Protein AF-A0A7S1HHA9-F1 (afdb_monomer)

InterPro domains:
  IPR009030 Growth factor receptor cysteine-rich domain superfamily [SSF57184] (1-96)

Radius of gyration: 25.09 Å; Cα contacts (8 Å, |Δi|>4): 440; chains: 1; bounding box: 47×20×78 Å

Sequence (150 aa):
QPCPEGATSKAGSGGAMDCHCVSGRYGTPGSQCKPCPEGSFCPGGNVKKSCPEGASSEKMSEMLKDCVCGAGMYAQGDGSKCATCEVDRYCVGDNKKRECPKGTESDKGSAEAKDCIPTCEPGTYGRPGSCKRCPVDHYCAGGRIPPHKC

pLDDT: mean 89.41, std 4.15, range [74.0, 95.81]

Nearest PDB structures (foldseek):
  8wa2-assembly1_D  TM=4.848E-01  e=1.219E-03  Chlamydomonas 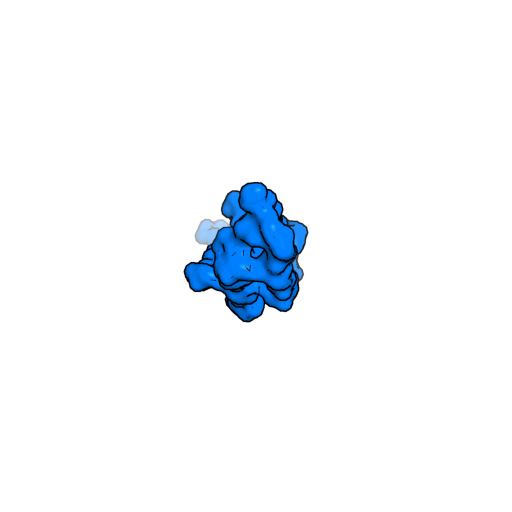reinhardtii
  7k7j-assembly1_A  TM=4.421E-01  e=3.540E-01  Homo sapiens
  6a3w-assembly4_L  TM=3.805E-01  e=6.412E-01  Homo sapiens
  6a3w-assembly2_F  TM=4.817E-01  e=3.241E+00  Homo sapiens
  6a3v-assembly5_J  TM=2.808E-01  e=1.294E+00  Homo sapiens

Secondary structure (DSSP, 8-state):
-PPPTTEE--TT--SGGG-EEPTTEE--TTSPPEEPPTTEEEEETTEEEEPPTTEE--TT--SGGG-EEPTTEEEETTTTEEEEPPTTEE--SSS--EEPPTTEE--TT--SGGG-EEPPPTTEEEETTEEEEPPTTEE--STTPPPEE-

Structure (mmCIF, N/CA/C/O backbone):
data_AF-A0A7S1HHA9-F1
#
_entry.id   AF-A0A7S1HHA9-F1
#
loop_
_atom_site.group_PDB
_atom_site.id
_atom_site.type_symbol
_atom_site.label_atom_id
_atom_site.label_alt_id
_atom_site.label_comp_id
_atom_site.label_asym_id
_atom_site.label_entity_id
_atom_site.label_seq_id
_atom_site.pdbx_PDB_ins_code
_atom_site.Cartn_x
_atom_site.Cartn_y
_atom_site.Cartn_z
_atom_site.occupancy
_atom_site.B_iso_or_equiv
_atom_site.auth_seq_id
_atom_site.auth_comp_id
_atom_site.auth_asym_id
_atom_site.auth_atom_id
_atom_site.pdbx_PDB_model_num
ATOM 1 N N . GLN A 1 1 ? 18.132 -4.267 -36.628 1.00 74.00 1 GLN A N 1
ATOM 2 C CA . GLN A 1 1 ? 18.021 -5.364 -35.639 1.00 74.00 1 GLN A CA 1
ATOM 3 C C . GLN A 1 1 ? 16.891 -5.025 -34.676 1.00 74.00 1 GLN A C 1
ATOM 5 O O . GLN A 1 1 ? 16.717 -3.839 -34.416 1.00 74.00 1 GLN A O 1
ATOM 10 N N . PRO A 1 2 ? 16.108 -6.002 -34.190 1.00 83.12 2 PRO A N 1
ATOM 11 C CA . PRO A 1 2 ? 15.100 -5.755 -33.159 1.00 83.12 2 PRO A CA 1
ATOM 12 C C . PRO A 1 2 ? 15.758 -5.478 -31.799 1.00 83.12 2 PRO A C 1
ATOM 14 O O . PRO A 1 2 ? 16.878 -5.925 -31.547 1.00 83.12 2 PRO A O 1
ATOM 17 N N . CYS A 1 3 ? 15.058 -4.750 -30.927 1.00 87.75 3 CYS A N 1
ATOM 18 C CA . CYS A 1 3 ? 15.502 -4.556 -29.549 1.00 87.75 3 CYS A CA 1
ATOM 19 C C . CYS A 1 3 ? 15.494 -5.879 -28.761 1.00 87.75 3 CYS A C 1
ATOM 21 O O . CYS A 1 3 ? 14.712 -6.780 -29.082 1.00 87.75 3 CYS A O 1
ATOM 23 N N . PRO A 1 4 ? 16.347 -6.002 -27.727 1.00 85.69 4 PRO A N 1
ATOM 24 C CA . PRO A 1 4 ? 16.342 -7.156 -26.833 1.00 85.69 4 PRO A CA 1
ATOM 25 C C . PRO A 1 4 ? 15.004 -7.299 -26.089 1.00 85.69 4 PRO A C 1
ATOM 27 O O . PRO A 1 4 ? 14.232 -6.347 -25.972 1.00 85.69 4 PRO A O 1
ATOM 30 N N . GLU A 1 5 ? 14.727 -8.499 -25.572 1.00 87.00 5 GLU A N 1
ATOM 31 C CA . GLU A 1 5 ? 13.461 -8.807 -24.896 1.00 87.00 5 GLU A CA 1
ATOM 32 C C . GLU A 1 5 ? 13.158 -7.817 -23.758 1.00 87.00 5 GLU A C 1
ATOM 34 O O . GLU A 1 5 ? 13.987 -7.572 -22.874 1.00 87.00 5 GLU A O 1
ATOM 39 N N . GLY A 1 6 ? 11.947 -7.254 -23.777 1.00 85.50 6 GLY A N 1
ATOM 40 C CA . GLY A 1 6 ? 11.517 -6.268 -22.789 1.00 85.50 6 GLY A CA 1
ATOM 41 C C . GLY A 1 6 ? 12.093 -4.865 -23.007 1.00 85.50 6 GLY A C 1
ATOM 42 O O . GLY A 1 6 ? 12.007 -4.045 -22.094 1.00 85.50 6 GLY A O 1
ATOM 43 N N . ALA A 1 7 ? 12.661 -4.578 -24.182 1.00 91.19 7 ALA A N 1
ATOM 44 C CA . ALA A 1 7 ? 13.084 -3.246 -24.599 1.00 91.19 7 ALA A CA 1
ATOM 45 C C . ALA A 1 7 ? 12.361 -2.781 -25.872 1.00 91.19 7 ALA A C 1
ATOM 47 O O . ALA A 1 7 ? 11.992 -3.577 -26.734 1.00 91.19 7 ALA A O 1
ATOM 48 N N . THR A 1 8 ? 12.189 -1.470 -25.999 1.00 91.38 8 THR A N 1
ATOM 49 C CA . THR A 1 8 ? 11.576 -0.788 -27.141 1.00 91.38 8 THR A CA 1
ATOM 50 C C . THR A 1 8 ? 12.431 0.402 -27.577 1.00 91.38 8 THR A C 1
ATOM 52 O O . THR A 1 8 ? 13.243 0.901 -26.802 1.00 91.38 8 THR A O 1
ATOM 55 N N . SER A 1 9 ? 12.267 0.864 -28.814 1.00 91.19 9 SER A N 1
ATOM 56 C CA . SER A 1 9 ? 12.996 2.009 -29.377 1.00 91.19 9 SER A CA 1
ATOM 57 C C . SE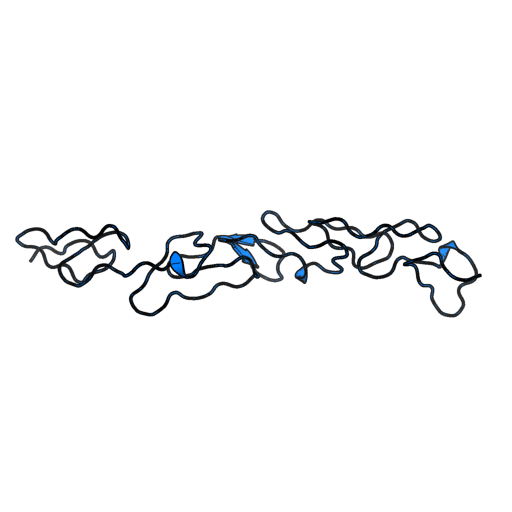R A 1 9 ? 12.044 2.962 -30.099 1.00 91.19 9 SER A C 1
ATOM 59 O O . SER A 1 9 ? 10.890 2.622 -30.369 1.00 91.19 9 SER A O 1
ATOM 61 N N . LYS A 1 10 ? 12.501 4.188 -30.373 1.00 87.31 10 LYS A N 1
ATOM 62 C CA . LYS A 1 10 ? 11.711 5.189 -31.102 1.00 87.31 10 LYS A CA 1
ATOM 63 C C . LYS A 1 10 ? 11.876 5.007 -32.615 1.00 87.31 10 LYS A C 1
ATOM 65 O O . LYS A 1 10 ? 12.835 4.407 -33.094 1.00 87.31 10 LYS A O 1
ATOM 70 N N . ALA A 1 11 ? 10.945 5.563 -33.390 1.00 85.75 11 ALA A N 1
ATOM 71 C CA . ALA A 1 11 ? 11.104 5.627 -34.839 1.00 85.75 11 ALA A CA 1
ATOM 72 C C . ALA A 1 11 ? 12.380 6.414 -35.196 1.00 85.75 11 ALA A C 1
ATOM 74 O O . ALA A 1 11 ? 12.608 7.496 -34.658 1.00 85.75 11 ALA A O 1
ATOM 75 N N . GLY A 1 12 ? 13.207 5.862 -36.089 1.00 82.38 12 GLY A N 1
ATOM 76 C CA . GLY A 1 12 ? 14.492 6.458 -36.477 1.00 82.38 12 GLY A CA 1
ATOM 77 C C . GLY A 1 12 ? 15.687 6.061 -35.603 1.00 82.38 12 GLY A C 1
ATOM 78 O O . GLY A 1 12 ? 16.774 6.590 -35.814 1.00 82.38 12 GLY A O 1
ATOM 79 N N . SER A 1 13 ? 15.517 5.137 -34.652 1.00 86.62 13 SER A N 1
ATOM 80 C CA . SER A 1 13 ? 16.629 4.581 -33.875 1.00 86.62 13 SER A CA 1
ATOM 81 C C . SER A 1 13 ? 17.675 3.905 -34.769 1.00 86.62 13 SER A C 1
ATOM 83 O O . SER A 1 13 ? 17.348 3.066 -35.610 1.00 86.62 13 SER A O 1
ATOM 85 N N . GLY A 1 14 ? 18.937 4.293 -34.582 1.00 84.62 14 GLY A N 1
ATOM 86 C CA . GLY A 1 14 ? 20.080 3.894 -35.405 1.00 84.62 14 GLY A CA 1
ATOM 87 C C . GLY A 1 14 ? 21.044 2.937 -34.705 1.00 84.62 14 GLY A C 1
ATOM 88 O O . GLY A 1 14 ? 21.929 2.386 -35.359 1.00 84.62 14 GLY A O 1
ATOM 89 N N . GLY A 1 15 ? 20.884 2.706 -33.398 1.00 84.00 15 GLY A N 1
ATOM 90 C CA . GLY A 1 15 ? 21.770 1.831 -32.635 1.00 84.00 15 GLY A CA 1
ATOM 91 C C . GLY A 1 15 ? 21.088 1.099 -31.484 1.00 84.00 15 GLY A C 1
ATOM 92 O O . GLY A 1 15 ? 20.021 1.475 -31.010 1.00 84.00 15 GLY A O 1
ATOM 93 N N . ALA A 1 16 ? 21.747 0.048 -30.987 1.00 82.25 16 ALA A N 1
ATOM 94 C CA . ALA A 1 16 ? 21.253 -0.738 -29.853 1.00 82.25 16 ALA A CA 1
ATOM 95 C C . ALA A 1 16 ? 21.035 0.116 -28.589 1.00 82.25 16 ALA A C 1
ATOM 97 O O . ALA A 1 16 ? 20.150 -0.182 -27.796 1.00 82.25 16 ALA A O 1
ATOM 98 N N . MET A 1 17 ? 21.796 1.200 -28.415 1.00 83.75 17 MET A N 1
ATOM 99 C CA . MET A 1 17 ? 21.660 2.114 -27.273 1.00 83.75 17 MET A CA 1
ATOM 100 C C . MET A 1 17 ? 20.360 2.930 -27.289 1.00 83.75 17 MET A C 1
ATOM 102 O O . MET A 1 17 ? 19.987 3.484 -26.258 1.00 83.75 17 MET A O 1
ATOM 106 N N . ASP A 1 18 ? 19.649 2.959 -28.417 1.00 88.00 18 ASP A N 1
ATOM 107 C CA . ASP A 1 18 ? 18.331 3.588 -28.513 1.00 88.00 18 ASP A CA 1
ATOM 108 C C . ASP A 1 18 ? 17.205 2.666 -28.004 1.00 88.00 18 ASP A C 1
ATOM 110 O O . ASP A 1 18 ? 16.044 3.073 -27.919 1.00 88.00 18 ASP A O 1
ATOM 114 N N . CYS A 1 19 ? 17.529 1.407 -27.681 1.00 90.56 19 CYS A N 1
ATOM 115 C CA . CYS A 1 19 ? 16.607 0.481 -27.041 1.00 90.56 19 CYS A CA 1
ATOM 116 C C . CYS A 1 19 ? 16.565 0.744 -25.533 1.00 90.56 19 CYS A C 1
ATOM 118 O O . CYS A 1 19 ? 17.560 0.564 -24.826 1.00 90.56 19 CYS A O 1
ATOM 120 N N . HIS A 1 20 ? 15.389 1.093 -25.026 1.00 91.25 20 HIS A N 1
ATOM 121 C CA . HIS A 1 20 ? 15.113 1.326 -23.614 1.00 91.25 20 HIS A CA 1
ATOM 122 C C . HIS A 1 20 ? 14.132 0.288 -23.077 1.00 91.25 20 HIS A C 1
ATOM 124 O O . HIS A 1 20 ? 13.232 -0.148 -23.791 1.00 91.25 20 HIS A O 1
ATOM 130 N N . CYS A 1 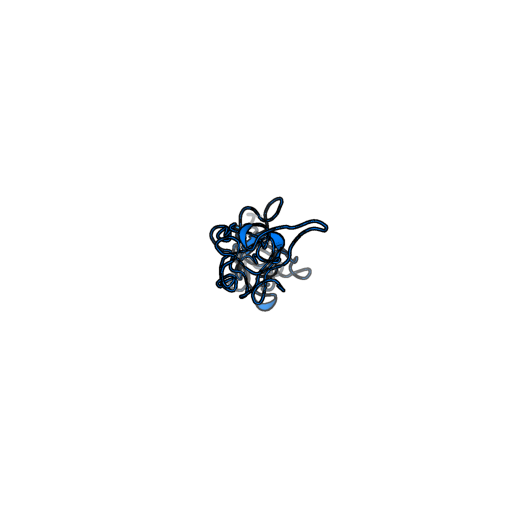21 ? 14.271 -0.095 -21.809 1.00 93.44 21 CYS A N 1
ATOM 131 C CA . CYS A 1 21 ? 13.350 -1.048 -21.197 1.00 93.44 21 CYS A CA 1
ATOM 132 C C . CYS A 1 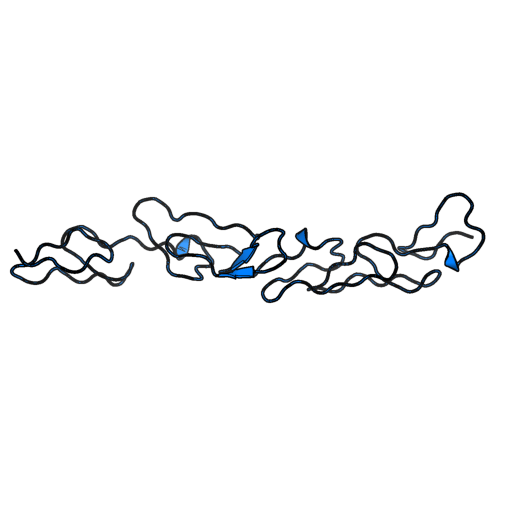21 ? 11.915 -0.518 -21.161 1.00 93.44 21 CYS A C 1
ATOM 134 O O . CYS A 1 21 ? 11.691 0.668 -20.914 1.00 93.44 21 CYS A O 1
ATOM 136 N N . VAL A 1 22 ? 10.948 -1.401 -21.394 1.00 93.38 22 VAL A N 1
ATOM 137 C CA . VAL A 1 22 ? 9.526 -1.078 -21.222 1.00 93.38 22 VAL A CA 1
ATOM 138 C C . VAL A 1 22 ? 9.176 -0.934 -19.738 1.00 93.38 22 VAL A C 1
ATOM 140 O O . VAL A 1 22 ? 9.964 -1.311 -18.866 1.00 93.38 22 VAL A O 1
ATOM 143 N N . SER A 1 23 ? 7.995 -0.388 -19.451 1.00 93.44 23 SER A N 1
ATOM 144 C CA . SER A 1 23 ? 7.444 -0.324 -18.098 1.00 93.44 23 SER A CA 1
ATOM 145 C C . SER A 1 23 ? 7.393 -1.712 -17.443 1.00 93.44 23 SER A C 1
ATOM 147 O O . SER A 1 23 ? 7.285 -2.743 -18.108 1.00 93.44 23 SER A O 1
ATOM 149 N N . GLY A 1 24 ? 7.606 -1.751 -16.128 1.00 93.69 24 GLY A N 1
ATOM 150 C CA . GLY A 1 24 ? 7.735 -2.993 -15.363 1.00 93.69 24 GLY A CA 1
ATOM 151 C C . GLY A 1 24 ? 9.119 -3.635 -15.463 1.00 93.69 24 GLY A C 1
ATOM 152 O O . GLY A 1 24 ? 9.399 -4.627 -14.786 1.00 93.69 24 GLY A O 1
ATOM 153 N N . ARG A 1 25 ? 10.034 -3.063 -16.255 1.00 94.62 25 ARG A N 1
ATOM 154 C CA . ARG A 1 25 ? 11.421 -3.517 -16.376 1.00 94.62 25 ARG A CA 1
ATOM 155 C C . ARG A 1 25 ? 12.413 -2.371 -16.225 1.00 94.62 25 ARG A C 1
ATOM 157 O O . ARG A 1 25 ? 12.091 -1.203 -16.423 1.00 94.62 25 ARG A O 1
ATOM 164 N N . TYR A 1 26 ? 13.645 -2.724 -15.878 1.00 94.06 26 TYR A N 1
ATOM 165 C CA . TYR A 1 26 ? 14.752 -1.782 -15.772 1.00 94.06 26 TYR A CA 1
ATOM 166 C C . TYR A 1 26 ? 16.051 -2.404 -16.290 1.00 94.06 26 TYR A C 1
ATOM 168 O O . TYR A 1 26 ? 16.273 -3.614 -16.195 1.00 94.06 26 TYR A O 1
ATOM 176 N N . GLY A 1 27 ? 16.937 -1.580 -16.834 1.00 91.00 27 GLY A N 1
ATOM 177 C CA . GLY A 1 27 ? 18.210 -2.061 -17.350 1.00 91.00 27 GLY A CA 1
ATOM 178 C C . GLY A 1 27 ? 19.009 -0.996 -18.080 1.00 91.00 27 GLY A C 1
ATOM 179 O O . GLY A 1 27 ? 18.571 0.139 -18.263 1.00 91.00 27 GLY A O 1
ATOM 180 N N . THR A 1 28 ? 20.216 -1.377 -18.479 1.00 88.81 28 THR A N 1
ATOM 181 C CA . THR A 1 28 ? 21.064 -0.554 -19.337 1.00 88.81 28 THR A CA 1
ATOM 182 C C . THR A 1 28 ? 20.511 -0.539 -20.765 1.00 88.81 28 THR A C 1
ATOM 184 O O . THR A 1 28 ? 20.063 -1.585 -21.248 1.00 88.81 28 THR A O 1
ATOM 187 N N . PRO A 1 29 ? 20.545 0.611 -21.463 1.00 84.88 29 PRO A N 1
ATOM 188 C CA . PRO A 1 29 ? 20.120 0.681 -22.856 1.00 84.88 29 PRO A CA 1
ATOM 189 C C . PRO A 1 29 ? 20.860 -0.335 -23.734 1.00 84.88 29 PRO A C 1
ATOM 191 O O . PRO A 1 29 ? 22.046 -0.601 -23.535 1.00 84.88 29 PRO A O 1
ATOM 194 N N . GLY A 1 30 ? 20.141 -0.954 -24.669 1.00 79.62 30 GLY A N 1
ATOM 195 C CA . GLY A 1 30 ? 20.684 -1.981 -25.568 1.00 79.62 30 GLY A CA 1
ATOM 196 C C . GLY A 1 30 ? 21.069 -3.317 -24.928 1.00 79.62 30 GLY A C 1
ATOM 197 O O . GLY A 1 30 ? 21.594 -4.183 -25.623 1.00 79.62 30 GLY A O 1
ATOM 198 N N . SER A 1 31 ? 20.806 -3.510 -23.634 1.00 86.62 31 SER A N 1
ATOM 199 C CA . SER A 1 31 ? 21.013 -4.779 -22.924 1.00 86.62 31 SER A CA 1
ATOM 200 C C . SER A 1 31 ? 19.684 -5.463 -22.592 1.00 86.62 31 SER A C 1
ATOM 202 O O . SER A 1 31 ? 18.612 -4.880 -22.743 1.00 86.62 31 SER A O 1
ATOM 204 N N . GLN A 1 32 ? 19.744 -6.708 -22.111 1.00 88.38 32 GLN A N 1
ATOM 205 C CA . GLN A 1 32 ? 18.553 -7.415 -21.644 1.00 88.38 32 GLN A CA 1
ATOM 206 C C . GLN A 1 32 ? 17.964 -6.737 -20.399 1.00 88.38 32 GLN A C 1
ATOM 208 O O . GLN A 1 32 ? 18.652 -6.519 -19.398 1.00 88.38 32 GLN A O 1
ATOM 213 N N . CYS A 1 33 ? 16.671 -6.427 -20.463 1.00 92.88 33 CYS A N 1
ATOM 214 C CA . CYS A 1 33 ? 15.956 -5.739 -19.399 1.00 92.88 33 CYS A CA 1
ATOM 215 C C . CYS A 1 33 ? 15.550 -6.699 -18.283 1.00 92.88 33 CYS A C 1
ATOM 217 O O . CYS A 1 33 ? 14.915 -7.730 -18.528 1.00 92.88 33 CYS A O 1
ATOM 219 N N . LYS A 1 34 ? 15.867 -6.331 -17.040 1.00 93.19 34 LYS A N 1
ATOM 220 C CA . LYS A 1 34 ? 15.515 -7.116 -15.856 1.00 93.19 34 LYS A CA 1
ATOM 221 C C . LYS A 1 34 ? 14.094 -6.770 -15.398 1.00 93.19 34 LYS A C 1
ATOM 223 O O . LYS A 1 34 ? 13.723 -5.595 -15.442 1.00 93.19 34 LYS A O 1
ATOM 228 N N . PRO A 1 35 ? 13.298 -7.761 -14.960 1.00 93.62 35 PRO A N 1
ATOM 229 C CA . PRO A 1 35 ? 11.990 -7.496 -14.371 1.00 93.62 35 PRO A CA 1
ATOM 230 C C . PRO A 1 35 ? 12.144 -6.656 -13.104 1.00 93.62 35 PRO A C 1
ATOM 232 O O . PRO A 1 35 ? 13.104 -6.838 -12.349 1.00 93.62 35 PRO A O 1
ATOM 235 N N . CYS A 1 36 ? 11.204 -5.742 -12.868 1.00 95.62 36 CYS A N 1
ATOM 236 C CA . CYS A 1 36 ? 11.185 -4.987 -11.625 1.00 95.62 36 CYS A CA 1
ATOM 237 C C . CYS A 1 36 ? 10.999 -5.950 -10.442 1.00 95.62 36 CYS A C 1
ATOM 239 O O . CYS A 1 36 ? 10.088 -6.787 -10.496 1.00 95.62 36 CYS A O 1
ATOM 241 N N . PRO A 1 37 ? 11.861 -5.892 -9.411 1.00 94.88 37 PRO A N 1
ATOM 242 C CA . PRO A 1 37 ? 11.731 -6.762 -8.254 1.00 94.88 37 PRO A CA 1
ATOM 243 C C . PRO A 1 37 ? 10.517 -6.366 -7.412 1.00 94.88 37 PRO A C 1
ATOM 245 O O . PRO A 1 37 ? 10.039 -5.236 -7.485 1.00 94.88 37 PRO A O 1
ATOM 248 N N . GLU A 1 38 ? 10.065 -7.302 -6.583 1.00 94.44 38 GLU A N 1
ATOM 249 C CA . GLU A 1 38 ? 9.054 -7.045 -5.558 1.00 94.44 38 GLU A CA 1
ATOM 250 C C . GLU A 1 38 ? 9.504 -5.909 -4.620 1.00 94.44 38 GLU A C 1
ATOM 252 O O . GLU A 1 38 ? 10.698 -5.752 -4.337 1.00 94.44 38 GLU A O 1
ATOM 257 N N . GLY A 1 39 ? 8.556 -5.082 -4.180 1.00 93.19 39 GLY A N 1
ATOM 258 C CA . GLY A 1 39 ? 8.829 -3.908 -3.345 1.00 93.19 39 GLY A CA 1
ATOM 259 C C . GLY A 1 39 ? 9.476 -2.738 -4.094 1.00 93.19 39 GLY A C 1
ATOM 260 O O . GLY A 1 39 ? 9.992 -1.807 -3.472 1.00 93.19 39 GLY A O 1
ATOM 261 N N . SER A 1 40 ? 9.500 -2.768 -5.427 1.00 94.94 40 SER A N 1
ATOM 262 C CA . SER A 1 40 ? 9.954 -1.667 -6.280 1.00 94.94 40 SER A CA 1
ATOM 263 C C . SER A 1 40 ? 9.048 -1.483 -7.493 1.00 94.94 40 SER A C 1
ATOM 265 O O . SER A 1 40 ? 8.405 -2.418 -7.959 1.00 94.94 40 SER A O 1
ATOM 267 N N . PHE A 1 41 ? 9.055 -0.278 -8.053 1.00 94.94 41 PHE A N 1
ATOM 268 C CA . PHE A 1 41 ? 8.391 0.045 -9.306 1.00 94.94 41 PHE A CA 1
ATOM 269 C C . PHE A 1 41 ? 9.382 0.608 -10.329 1.00 94.94 41 PHE A C 1
ATOM 271 O O . PHE A 1 41 ? 10.333 1.331 -10.000 1.00 94.94 41 PHE A O 1
ATOM 278 N N . CYS A 1 42 ? 9.162 0.253 -11.591 1.00 95.81 42 CYS A N 1
ATOM 279 C CA . CYS A 1 42 ? 10.050 0.556 -12.699 1.00 95.81 42 CYS A CA 1
ATOM 280 C C . CYS A 1 42 ? 9.227 1.154 -13.849 1.00 95.81 42 CYS A C 1
ATOM 282 O O . CYS A 1 42 ? 8.607 0.403 -14.601 1.00 95.81 42 CYS A O 1
ATOM 284 N N . PRO A 1 43 ? 9.239 2.487 -14.045 1.00 93.50 43 PRO A N 1
ATOM 285 C CA . PRO A 1 43 ? 8.483 3.126 -15.128 1.00 93.50 43 PRO A CA 1
ATOM 286 C C . PRO A 1 43 ? 9.046 2.816 -16.524 1.00 93.50 43 PRO A C 1
ATOM 288 O O . PRO A 1 43 ? 8.445 3.195 -17.525 1.00 93.50 43 PRO A O 1
ATOM 291 N N . GLY A 1 44 ? 10.192 2.134 -16.593 1.00 91.94 44 GLY A N 1
ATOM 292 C CA . G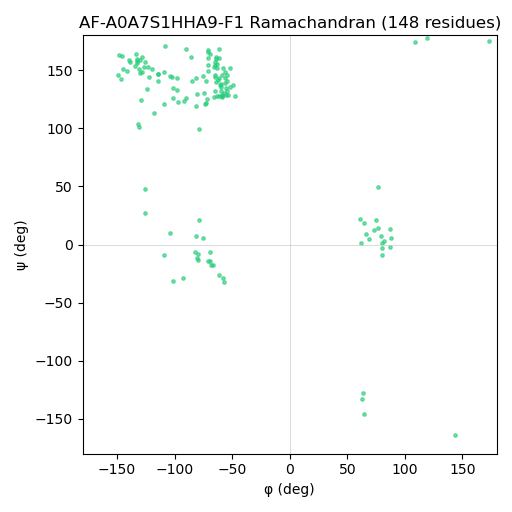LY A 1 44 ? 10.907 1.787 -17.813 1.00 91.94 44 GLY A CA 1
ATOM 293 C C . GLY A 1 44 ? 12.309 2.393 -17.860 1.00 91.94 44 GLY A C 1
ATOM 294 O O . GLY A 1 44 ? 12.752 3.121 -16.964 1.00 91.94 44 GLY A O 1
ATOM 295 N N . GLY A 1 45 ? 13.036 2.073 -18.926 1.00 91.19 45 GLY A N 1
ATOM 296 C CA . GLY A 1 45 ? 14.417 2.490 -19.138 1.00 91.19 45 GLY A CA 1
ATOM 297 C C . GLY A 1 45 ? 15.365 1.922 -18.082 1.00 91.19 45 GLY A C 1
ATOM 298 O O . GLY A 1 45 ? 15.413 0.719 -17.841 1.00 91.19 45 GLY A O 1
ATOM 299 N N . ASN A 1 46 ? 16.142 2.797 -17.454 1.00 90.56 46 ASN A N 1
ATOM 300 C CA . ASN A 1 46 ? 17.112 2.462 -16.411 1.00 90.56 46 ASN A CA 1
ATOM 301 C C . ASN A 1 46 ? 16.624 2.819 -14.996 1.00 90.56 46 ASN A C 1
ATOM 303 O O . ASN A 1 46 ? 17.410 2.786 -14.048 1.00 90.56 46 ASN A O 1
ATOM 307 N N . VAL A 1 47 ? 15.347 3.183 -14.841 1.00 91.50 47 VAL A N 1
ATOM 308 C CA . VAL A 1 47 ? 14.800 3.676 -13.575 1.00 91.50 47 VAL A CA 1
ATOM 309 C C . VAL A 1 47 ? 14.222 2.524 -12.761 1.00 91.50 47 VAL A C 1
ATOM 311 O O . VAL A 1 47 ? 13.310 1.829 -13.199 1.00 91.50 47 VAL A O 1
ATOM 314 N N . LYS A 1 48 ? 14.719 2.380 -11.532 1.00 94.44 48 LYS A N 1
ATOM 315 C CA . LYS A 1 48 ? 14.149 1.518 -10.496 1.00 94.44 48 LYS A CA 1
ATOM 316 C C . LYS A 1 48 ? 13.979 2.339 -9.226 1.00 94.44 48 LYS A C 1
ATOM 318 O O . LYS A 1 48 ? 14.955 2.915 -8.745 1.00 94.44 48 LYS A O 1
ATOM 323 N N . LYS A 1 49 ? 12.765 2.383 -8.684 1.00 94.12 49 LYS A N 1
ATOM 324 C CA . LYS A 1 49 ? 12.454 3.090 -7.439 1.00 94.12 49 LYS A CA 1
ATOM 325 C C . LYS A 1 49 ? 11.828 2.124 -6.444 1.00 94.12 49 LYS A C 1
ATOM 327 O O . LYS A 1 49 ? 10.938 1.366 -6.810 1.00 94.12 49 LYS A O 1
ATOM 332 N N . SER A 1 50 ? 12.294 2.148 -5.202 1.00 94.25 50 SER A N 1
ATOM 333 C CA . SER A 1 50 ? 11.689 1.355 -4.133 1.00 94.25 50 SER A CA 1
ATOM 334 C C . SER A 1 50 ? 10.324 1.922 -3.752 1.00 94.25 50 SER A C 1
ATOM 336 O O . SER A 1 50 ? 10.107 3.136 -3.830 1.00 94.25 50 SER A O 1
ATOM 338 N N . CYS A 1 51 ? 9.423 1.045 -3.322 1.00 94.31 51 CYS A N 1
ATOM 339 C CA . CYS A 1 51 ? 8.184 1.455 -2.682 1.00 94.31 51 CYS A CA 1
ATOM 340 C C . CYS A 1 51 ? 8.456 2.202 -1.367 1.00 94.31 51 CYS A C 1
ATOM 342 O O . CYS A 1 51 ? 9.524 2.032 -0.767 1.00 94.31 51 CYS A O 1
ATOM 344 N N . PRO A 1 52 ? 7.519 3.057 -0.926 1.00 91.75 52 PRO A N 1
ATOM 345 C CA . PRO A 1 52 ? 7.644 3.748 0.347 1.00 91.75 52 PRO A CA 1
ATOM 346 C C . PRO A 1 52 ? 7.636 2.766 1.520 1.00 91.75 52 PRO A C 1
ATOM 348 O O . PRO A 1 52 ? 7.184 1.628 1.404 1.00 91.75 52 PRO A O 1
ATOM 351 N N . GLU A 1 53 ? 8.125 3.222 2.670 1.00 90.62 53 GLU A N 1
ATOM 352 C CA . GLU A 1 53 ? 8.158 2.411 3.886 1.00 90.62 53 GLU A CA 1
ATOM 353 C C . GLU A 1 53 ? 6.751 1.919 4.263 1.00 90.62 53 GLU A C 1
ATOM 355 O O . GLU A 1 53 ? 5.792 2.695 4.284 1.00 90.62 53 GLU A O 1
ATOM 360 N N . GLY A 1 54 ? 6.630 0.616 4.526 1.00 88.19 54 GLY A N 1
ATOM 361 C CA . GLY A 1 54 ? 5.348 -0.037 4.802 1.00 88.19 54 GLY A CA 1
ATOM 362 C C . GLY A 1 54 ? 4.516 -0.379 3.560 1.00 88.19 54 GLY A C 1
ATOM 363 O O . GLY A 1 54 ? 3.427 -0.929 3.720 1.00 88.19 54 GLY A O 1
ATOM 364 N N . ALA A 1 55 ? 5.006 -0.097 2.346 1.00 93.50 55 ALA A N 1
ATOM 365 C CA . ALA A 1 55 ? 4.421 -0.581 1.098 1.00 93.50 55 ALA A CA 1
ATOM 366 C C . ALA A 1 55 ? 5.289 -1.639 0.419 1.00 93.50 55 ALA A C 1
ATOM 368 O O . ALA A 1 55 ? 6.519 -1.585 0.434 1.00 93.50 55 ALA A O 1
ATOM 369 N N . SER A 1 56 ? 4.619 -2.545 -0.277 1.00 93.12 56 SER A N 1
ATOM 370 C CA . SER A 1 56 ? 5.217 -3.530 -1.166 1.00 93.12 56 SER A CA 1
ATOM 371 C C . SER A 1 56 ? 4.494 -3.516 -2.505 1.00 93.12 56 SER A C 1
ATOM 373 O O . SER A 1 56 ? 3.313 -3.197 -2.581 1.00 93.12 56 SER A O 1
ATOM 375 N N . SER A 1 57 ? 5.196 -3.857 -3.573 1.00 94.31 57 SER A N 1
ATOM 376 C CA . SER A 1 57 ? 4.625 -3.981 -4.910 1.00 94.31 57 SER A CA 1
ATOM 377 C C . SER A 1 57 ? 4.958 -5.344 -5.484 1.00 94.31 57 SER A C 1
ATOM 379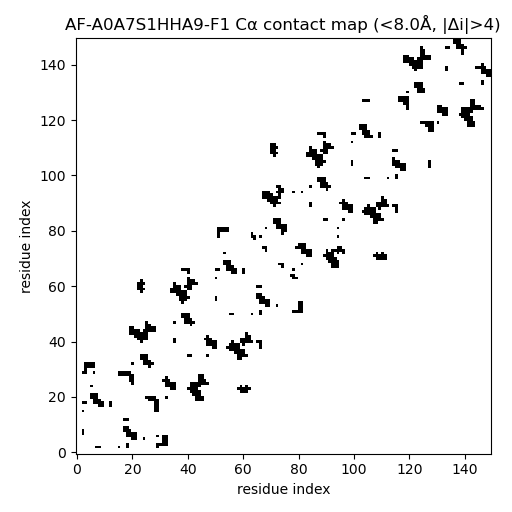 O O . SER A 1 57 ? 5.988 -5.924 -5.140 1.00 94.31 57 SER A O 1
ATOM 381 N N . GLU A 1 58 ? 4.117 -5.833 -6.384 1.00 92.50 58 GLU A N 1
ATOM 382 C CA . GLU A 1 58 ? 4.361 -7.092 -7.079 1.00 92.50 58 GLU A CA 1
ATOM 383 C C . GLU A 1 58 ? 5.534 -6.972 -8.062 1.00 92.50 58 GLU A C 1
ATOM 385 O O . GLU A 1 58 ? 5.948 -5.878 -8.472 1.00 92.50 58 GLU A O 1
ATOM 390 N N . LYS A 1 59 ? 6.063 -8.119 -8.496 1.00 93.62 59 LYS A N 1
ATOM 391 C CA . LYS A 1 59 ? 7.046 -8.159 -9.589 1.00 93.62 59 LYS A CA 1
ATOM 392 C C . LYS A 1 59 ? 6.471 -7.487 -10.838 1.00 93.62 59 LYS A C 1
ATOM 394 O O . LYS A 1 59 ? 5.277 -7.575 -11.095 1.00 93.62 59 LYS A O 1
ATOM 399 N N . MET A 1 60 ? 7.340 -6.872 -11.642 1.00 92.81 60 MET A N 1
ATOM 400 C CA . MET A 1 60 ? 6.953 -6.115 -12.848 1.00 92.81 60 MET A CA 1
ATOM 401 C C . MET A 1 60 ? 6.096 -4.864 -12.584 1.00 92.81 60 MET A C 1
ATOM 403 O O . MET A 1 60 ? 5.503 -4.334 -13.519 1.00 92.81 60 MET A O 1
ATOM 407 N N . SER A 1 61 ? 6.068 -4.342 -11.356 1.00 95.50 61 SER A N 1
ATOM 408 C CA . SER A 1 61 ? 5.377 -3.079 -11.075 1.00 95.50 61 SER A CA 1
ATOM 409 C C . SER A 1 61 ? 5.966 -1.916 -11.867 1.00 95.50 61 SER A C 1
ATOM 411 O O . SER A 1 61 ? 7.187 -1.762 -11.985 1.00 95.50 61 SER A O 1
ATOM 413 N N . GLU A 1 62 ? 5.092 -1.076 -12.405 1.00 94.31 62 GLU A N 1
ATOM 414 C CA . GLU A 1 62 ? 5.444 -0.037 -13.368 1.00 94.31 62 GLU A CA 1
ATOM 415 C C . GLU A 1 62 ? 5.518 1.339 -12.703 1.00 94.31 62 GLU A C 1
ATOM 417 O O . GLU A 1 62 ? 6.310 2.200 -13.084 1.00 94.31 62 GLU A O 1
ATOM 422 N N . MET A 1 63 ? 4.706 1.559 -11.674 1.00 91.88 63 MET A N 1
ATOM 423 C CA . MET A 1 63 ? 4.477 2.879 -11.100 1.00 91.88 63 MET A CA 1
ATOM 424 C C . MET A 1 63 ? 4.267 2.839 -9.592 1.00 91.88 63 MET A C 1
ATOM 426 O O . MET A 1 63 ? 3.942 1.814 -9.008 1.00 91.88 63 MET A O 1
ATOM 430 N N . LEU A 1 64 ? 4.420 4.004 -8.957 1.00 90.25 64 LEU A N 1
ATOM 431 C CA . LEU A 1 64 ? 4.271 4.158 -7.508 1.00 90.25 64 LEU A CA 1
ATOM 432 C C . LEU A 1 64 ? 2.896 3.696 -7.006 1.00 90.25 64 LEU A C 1
ATOM 434 O O . LEU A 1 64 ? 2.799 3.169 -5.908 1.00 90.25 64 LEU A O 1
ATOM 438 N N . LYS A 1 65 ? 1.838 3.851 -7.810 1.00 89.38 65 LYS A N 1
ATOM 439 C CA . LYS A 1 65 ? 0.487 3.394 -7.446 1.00 89.38 65 LYS A CA 1
ATOM 440 C C . LYS A 1 65 ? 0.359 1.867 -7.342 1.00 89.38 65 LYS A C 1
ATOM 442 O O . LYS A 1 65 ? -0.604 1.399 -6.745 1.00 89.38 65 LYS A O 1
ATOM 447 N N . ASP A 1 66 ? 1.303 1.123 -7.921 1.00 91.38 66 ASP A N 1
ATOM 448 C CA . ASP A 1 66 ? 1.376 -0.337 -7.802 1.00 91.38 66 ASP A CA 1
ATOM 449 C C . ASP A 1 66 ? 2.018 -0.748 -6.464 1.00 91.38 66 ASP A C 1
ATOM 451 O O . ASP A 1 66 ? 1.959 -1.913 -6.077 1.00 91.38 66 ASP A O 1
ATOM 455 N N . CYS A 1 67 ? 2.614 0.201 -5.730 1.00 93.25 67 CYS A N 1
ATOM 456 C CA . CYS A 1 67 ? 2.996 -0.000 -4.341 1.00 93.25 67 CYS A CA 1
ATOM 457 C C . CYS A 1 67 ? 1.749 0.012 -3.464 1.00 93.25 67 CYS A C 1
ATOM 459 O O . CYS A 1 67 ? 1.014 0.998 -3.396 1.00 93.25 67 CYS A O 1
ATOM 461 N N . VAL A 1 68 ? 1.542 -1.088 -2.761 1.00 93.12 68 VAL A N 1
ATOM 462 C CA . VAL A 1 68 ? 0.414 -1.324 -1.881 1.00 93.12 68 VAL A CA 1
ATOM 463 C C . VAL A 1 68 ? 0.900 -1.309 -0.440 1.00 93.12 68 VAL A C 1
ATOM 465 O O . VAL A 1 68 ? 1.779 -2.080 -0.059 1.00 93.12 68 VAL A O 1
ATOM 468 N N . CYS A 1 69 ? 0.349 -0.403 0.364 1.00 93.81 69 CYS A N 1
ATOM 469 C CA . CYS A 1 69 ? 0.568 -0.380 1.803 1.00 93.81 69 CYS A CA 1
ATOM 470 C C . CYS A 1 69 ? 0.097 -1.694 2.422 1.00 93.81 69 CYS A C 1
ATOM 472 O O . CYS A 1 69 ? -0.968 -2.196 2.066 1.00 93.81 69 CYS A O 1
ATOM 474 N N . GLY A 1 70 ? 0.877 -2.226 3.359 1.00 91.19 70 GLY A N 1
ATOM 475 C CA . GLY A 1 70 ? 0.541 -3.457 4.060 1.00 91.19 70 GLY A CA 1
ATOM 476 C C . GLY A 1 70 ? -0.761 -3.362 4.860 1.00 91.19 70 GLY A C 1
ATOM 477 O O . GLY A 1 70 ? -1.324 -2.285 5.082 1.00 91.19 70 GLY A O 1
ATOM 478 N N . ALA A 1 71 ? -1.237 -4.517 5.319 1.00 92.06 71 ALA A N 1
ATOM 479 C CA . ALA A 1 71 ? -2.414 -4.599 6.172 1.00 92.06 71 ALA A CA 1
ATOM 480 C C . ALA A 1 71 ? -2.247 -3.735 7.439 1.00 92.06 71 ALA A C 1
ATOM 482 O O . ALA A 1 71 ? -1.169 -3.660 8.028 1.00 92.06 71 ALA A O 1
ATOM 483 N N . GLY A 1 72 ? -3.314 -3.041 7.831 1.00 91.88 72 GLY A N 1
ATOM 484 C CA . GLY A 1 72 ? -3.284 -2.052 8.910 1.00 91.88 72 GLY A CA 1
ATOM 485 C C . GLY A 1 72 ? -2.765 -0.674 8.487 1.00 91.88 72 GLY A C 1
ATOM 486 O O . GLY A 1 72 ? -2.678 0.223 9.328 1.00 91.88 72 GLY A O 1
ATOM 487 N N . MET A 1 73 ? -2.449 -0.463 7.204 1.00 93.50 73 MET A N 1
ATOM 488 C CA . MET A 1 73 ? -1.986 0.817 6.662 1.00 93.50 73 MET A CA 1
ATOM 489 C C . MET A 1 73 ? -2.727 1.208 5.374 1.00 93.50 73 MET A C 1
ATOM 491 O O . MET A 1 73 ? -3.262 0.369 4.653 1.00 93.50 73 MET A O 1
ATOM 495 N N . TYR A 1 74 ? -2.753 2.505 5.073 1.00 92.31 74 TYR A N 1
ATOM 496 C CA . TYR A 1 74 ? -3.336 3.067 3.855 1.00 92.31 74 TYR A CA 1
ATOM 497 C C . TYR A 1 74 ? -2.389 4.077 3.204 1.00 92.31 74 TYR A C 1
ATOM 499 O O . TYR A 1 74 ? -1.520 4.654 3.863 1.00 92.31 74 TYR A O 1
ATOM 507 N N . ALA A 1 75 ? -2.573 4.309 1.904 1.00 92.06 75 ALA A N 1
ATOM 508 C CA . ALA A 1 75 ? -1.786 5.286 1.165 1.00 92.06 75 ALA A CA 1
ATOM 509 C C . ALA A 1 75 ? -2.192 6.707 1.564 1.00 92.06 75 ALA A C 1
ATOM 511 O O . ALA A 1 75 ? -3.361 7.087 1.469 1.00 92.06 75 ALA A O 1
ATOM 512 N N . GLN A 1 76 ? -1.218 7.511 1.982 1.00 89.25 76 GLN A N 1
ATOM 513 C CA . GLN A 1 76 ? -1.413 8.922 2.290 1.00 89.25 76 GLN A CA 1
ATOM 514 C C . GLN A 1 76 ? -0.910 9.798 1.133 1.00 89.25 76 GLN A C 1
ATOM 516 O O . GLN A 1 76 ? 0.189 9.587 0.613 1.00 89.25 76 GLN A O 1
ATOM 521 N N . GLY A 1 77 ? -1.707 10.800 0.741 1.00 84.62 77 GLY A N 1
ATOM 522 C CA . GLY A 1 77 ? -1.411 11.649 -0.421 1.00 84.62 77 GLY A CA 1
ATOM 523 C C . GLY A 1 77 ? -1.392 10.832 -1.716 1.00 84.62 77 GLY A C 1
ATOM 524 O O . GLY A 1 77 ? -2.262 9.993 -1.925 1.00 84.62 77 GLY A O 1
ATOM 525 N N . ASP A 1 78 ? -0.369 11.021 -2.548 1.00 81.25 78 ASP A N 1
ATOM 526 C CA . ASP A 1 78 ? -0.181 10.308 -3.824 1.00 81.25 78 ASP A CA 1
ATOM 527 C C . ASP A 1 78 ? 0.377 8.873 -3.681 1.00 81.25 78 ASP A C 1
ATOM 529 O O . ASP A 1 78 ? 0.993 8.345 -4.605 1.00 81.25 78 ASP A O 1
ATOM 533 N N . GLY A 1 79 ? 0.249 8.244 -2.507 1.00 81.25 79 GLY A N 1
ATOM 534 C CA . GLY A 1 79 ? 0.863 6.937 -2.231 1.00 81.25 79 GLY A CA 1
ATOM 535 C C . GLY A 1 79 ? 2.370 7.005 -1.992 1.00 81.25 79 GLY A C 1
ATOM 536 O O . GLY A 1 79 ? 3.071 6.010 -2.119 1.00 81.25 79 GLY A O 1
ATOM 537 N N . SER A 1 80 ? 2.881 8.182 -1.623 1.00 82.88 80 SER A N 1
ATOM 538 C CA . SER A 1 80 ? 4.298 8.378 -1.280 1.00 82.88 80 SER A CA 1
ATOM 539 C C . SER A 1 80 ? 4.646 7.922 0.138 1.00 82.88 80 SER A C 1
ATOM 541 O O . SER A 1 80 ? 5.823 7.852 0.483 1.00 82.88 80 SER A O 1
ATOM 543 N N . LYS A 1 81 ? 3.640 7.668 0.983 1.00 90.62 81 LYS A N 1
ATOM 544 C CA . LYS A 1 81 ? 3.796 7.220 2.371 1.00 90.62 81 LYS A CA 1
ATOM 545 C C . LYS A 1 81 ? 2.623 6.334 2.772 1.00 90.62 81 LYS A C 1
ATOM 547 O O . LYS A 1 81 ? 1.490 6.602 2.372 1.00 90.62 81 LYS A O 1
ATOM 552 N N . CYS A 1 82 ? 2.896 5.343 3.612 1.00 93.00 82 CYS A N 1
ATOM 553 C CA . CYS A 1 82 ? 1.868 4.546 4.264 1.00 93.00 82 CYS A CA 1
ATOM 554 C C . CYS A 1 82 ? 1.606 5.081 5.667 1.00 93.00 82 CYS A C 1
ATOM 556 O O . CYS A 1 82 ? 2.514 5.175 6.491 1.00 93.00 82 CYS A O 1
ATOM 558 N N . ALA A 1 83 ? 0.355 5.438 5.935 1.00 92.19 83 ALA A N 1
ATOM 559 C CA . ALA A 1 83 ? -0.100 5.831 7.259 1.00 92.19 83 ALA A CA 1
ATOM 560 C C . ALA A 1 83 ? -0.868 4.673 7.899 1.00 92.19 83 ALA A C 1
ATOM 562 O O . ALA A 1 83 ? -1.581 3.935 7.222 1.00 92.19 83 ALA A O 1
ATOM 563 N N . THR A 1 84 ? -0.728 4.498 9.212 1.00 92.69 84 THR A N 1
ATOM 564 C CA . THR A 1 84 ? -1.484 3.483 9.956 1.00 92.69 84 THR A CA 1
ATOM 565 C C . THR A 1 84 ? -2.979 3.784 9.909 1.00 92.69 84 THR A C 1
ATOM 567 O O . THR A 1 84 ? -3.368 4.941 10.064 1.00 92.69 84 THR A O 1
ATOM 570 N N . CYS A 1 85 ? -3.810 2.752 9.758 1.00 93.19 85 CYS A N 1
ATOM 571 C CA . CYS A 1 85 ? -5.261 2.884 9.779 1.00 93.19 85 CYS A CA 1
ATOM 572 C C . CYS A 1 85 ? -5.730 3.565 11.069 1.00 93.19 85 CYS A C 1
ATOM 574 O O . CYS A 1 85 ? -5.248 3.243 12.158 1.00 93.19 85 CYS A O 1
ATOM 576 N N . GLU A 1 86 ? -6.638 4.524 10.927 1.00 91.44 86 GLU A N 1
ATOM 577 C CA . GLU A 1 86 ? -7.206 5.278 12.044 1.00 91.44 86 GLU A CA 1
ATOM 578 C C . GLU A 1 86 ? -8.152 4.398 12.877 1.00 91.44 86 GLU A C 1
ATOM 580 O O . GLU A 1 86 ? -8.562 3.325 12.439 1.00 91.44 86 GLU A O 1
ATOM 585 N N . VAL A 1 87 ? -8.500 4.871 14.077 1.00 88.25 87 VAL A N 1
ATOM 586 C CA . VAL A 1 87 ? -9.585 4.282 14.877 1.00 88.25 87 VAL A CA 1
ATOM 587 C C . VAL A 1 87 ? -10.894 4.314 14.073 1.00 88.25 87 VAL A C 1
ATOM 589 O O . VAL A 1 87 ? -11.061 5.166 13.195 1.00 88.25 87 VAL A O 1
ATOM 592 N N . ASP A 1 88 ? -11.794 3.370 14.339 1.00 87.81 88 ASP A N 1
ATOM 593 C CA . ASP A 1 88 ? -13.092 3.207 13.653 1.00 87.81 88 ASP A CA 1
ATOM 594 C C . ASP A 1 88 ? -12.972 2.815 12.167 1.00 87.81 88 ASP A C 1
ATOM 596 O O . ASP A 1 88 ? -13.952 2.829 11.412 1.00 87.81 88 ASP A O 1
ATOM 600 N N . ARG A 1 89 ? -11.757 2.483 11.716 1.00 92.19 89 ARG A N 1
ATOM 601 C CA . ARG A 1 89 ? -11.444 2.112 10.338 1.00 92.19 89 ARG A CA 1
ATOM 602 C C . ARG A 1 89 ? -10.555 0.878 10.280 1.00 92.19 89 ARG A C 1
ATOM 604 O O . ARG A 1 89 ? -9.766 0.600 11.179 1.00 92.19 89 ARG A O 1
ATOM 611 N N . TYR A 1 90 ? -10.656 0.152 9.176 1.00 93.25 90 TYR A N 1
ATOM 612 C CA . TYR A 1 90 ? -9.805 -0.992 8.875 1.00 93.25 90 TYR A CA 1
ATOM 613 C C . TYR A 1 90 ? -9.220 -0.880 7.465 1.00 93.25 90 TYR A C 1
ATOM 615 O O . TYR A 1 90 ? -9.827 -0.313 6.548 1.00 93.25 90 TYR A O 1
ATOM 623 N N . CYS A 1 91 ? -8.008 -1.400 7.303 1.00 94.44 91 CYS A N 1
ATOM 624 C CA . CYS A 1 91 ? -7.210 -1.272 6.094 1.00 94.44 91 CYS A CA 1
ATOM 625 C C . CYS A 1 91 ? -6.667 -2.649 5.702 1.00 94.44 91 CYS A C 1
ATOM 627 O O . CYS A 1 91 ? -5.687 -3.113 6.280 1.00 94.44 91 CYS A O 1
ATOM 629 N N . VAL A 1 92 ? -7.261 -3.278 4.684 1.00 91.75 92 VAL A N 1
ATOM 630 C CA . VAL A 1 92 ? -6.905 -4.646 4.237 1.00 91.75 92 VAL A CA 1
ATOM 631 C C . VAL A 1 92 ? -5.599 -4.731 3.452 1.00 91.75 92 VAL A C 1
ATOM 633 O O . VAL A 1 92 ? -5.251 -5.792 2.949 1.00 91.75 92 VAL A O 1
ATOM 636 N N . GLY A 1 93 ? -4.874 -3.618 3.357 1.00 87.38 93 GLY A N 1
ATOM 637 C CA . GLY A 1 93 ? -3.683 -3.504 2.533 1.00 87.38 93 GLY A CA 1
ATOM 638 C C . GLY A 1 93 ? -4.031 -3.361 1.054 1.00 87.38 93 GLY A C 1
ATOM 639 O O . GLY A 1 93 ? -3.534 -4.104 0.224 1.00 87.38 93 GLY A O 1
ATOM 640 N N . ASP A 1 94 ? -4.938 -2.438 0.722 1.00 88.38 94 ASP A N 1
ATOM 641 C CA . ASP A 1 94 ? -5.280 -2.073 -0.662 1.00 88.38 94 ASP A CA 1
ATOM 642 C C . ASP A 1 94 ? -5.136 -0.566 -0.912 1.00 88.38 94 ASP A C 1
ATOM 644 O O . ASP A 1 94 ? -5.843 0.017 -1.733 1.00 88.38 94 ASP A O 1
ATOM 648 N N . ASN A 1 95 ? -4.253 0.089 -0.151 1.00 89.06 95 ASN A N 1
ATOM 649 C CA . ASN A 1 95 ? -4.078 1.545 -0.117 1.00 89.06 95 ASN A CA 1
ATOM 650 C C . ASN A 1 95 ? -5.306 2.345 0.352 1.00 89.06 95 ASN A C 1
ATOM 652 O O . ASN A 1 95 ? -5.231 3.571 0.431 1.00 89.06 95 ASN A O 1
ATOM 656 N N . LYS A 1 96 ? -6.414 1.688 0.708 1.00 89.00 96 LYS A N 1
ATOM 657 C CA . LYS A 1 96 ? -7.666 2.333 1.111 1.00 89.00 96 LYS A CA 1
ATOM 658 C C . LYS A 1 96 ? -7.991 2.052 2.569 1.00 89.00 96 LYS A C 1
ATOM 660 O O . LYS A 1 96 ? -7.745 0.967 3.088 1.00 89.00 96 LYS A O 1
ATOM 665 N N . LYS A 1 97 ? -8.618 3.044 3.200 1.00 92.19 97 LYS A N 1
ATOM 666 C CA . LYS A 1 97 ? -9.242 2.912 4.516 1.00 92.19 97 LYS A CA 1
ATOM 667 C C . LYS A 1 97 ? -10.739 2.685 4.356 1.00 92.19 97 LYS A C 1
ATOM 669 O O . LYS A 1 97 ? -11.392 3.393 3.588 1.00 92.19 97 LYS A O 1
ATOM 674 N N . ARG A 1 98 ? -11.277 1.707 5.076 1.00 92.38 98 ARG A N 1
ATOM 675 C CA . ARG A 1 98 ? -12.702 1.359 5.091 1.00 92.38 98 ARG A CA 1
ATOM 676 C C . ARG A 1 98 ? -13.245 1.638 6.480 1.00 92.38 98 ARG A C 1
ATOM 678 O O . ARG A 1 98 ? -12.549 1.425 7.465 1.00 92.38 98 ARG A O 1
ATOM 685 N N . GLU A 1 99 ? -14.456 2.163 6.556 1.00 92.69 99 GLU A N 1
ATOM 686 C CA . GLU A 1 99 ? -15.090 2.479 7.836 1.00 92.69 99 GLU A CA 1
ATOM 687 C C . GLU A 1 99 ? -15.711 1.224 8.440 1.00 92.69 99 GLU A C 1
ATOM 689 O O . GLU A 1 99 ? -16.241 0.373 7.717 1.00 92.69 99 GLU A O 1
ATOM 694 N N . CYS A 1 100 ? -15.634 1.108 9.763 1.00 90.62 100 CYS A N 1
ATOM 695 C CA . CYS A 1 100 ? -16.318 0.044 10.473 1.00 90.62 100 CYS A CA 1
ATOM 696 C C . CYS A 1 100 ? -17.847 0.192 10.353 1.00 90.62 100 CYS A C 1
ATOM 698 O O . CYS A 1 100 ? -18.368 1.311 10.300 1.00 90.62 100 CYS A O 1
ATOM 700 N N . PRO A 1 101 ? -18.593 -0.928 10.304 1.00 89.62 101 PRO A N 1
ATOM 701 C CA . PRO A 1 101 ? -20.051 -0.912 10.378 1.00 89.62 101 PRO A CA 1
ATOM 702 C C . PRO A 1 101 ? -20.578 -0.113 11.580 1.00 89.62 101 PRO A C 1
ATOM 704 O O . PRO A 1 101 ? -19.944 -0.050 12.634 1.00 89.62 101 PRO A O 1
ATOM 707 N N . LYS A 1 102 ? -21.783 0.459 11.456 1.00 84.88 102 LYS A N 1
ATOM 708 C CA . LYS A 1 102 ? -22.419 1.196 12.562 1.00 84.88 102 LYS A CA 1
ATOM 709 C C . LYS A 1 102 ? -22.511 0.328 13.823 1.00 84.88 102 LYS A C 1
ATOM 711 O O . LYS A 1 102 ? -22.974 -0.806 13.751 1.00 84.88 102 LYS A O 1
ATOM 716 N N . GLY A 1 103 ? -22.113 0.889 14.966 1.00 80.19 103 GLY A N 1
ATOM 717 C CA . GLY A 1 103 ? -22.097 0.182 16.253 1.00 80.19 103 GLY A CA 1
ATOM 718 C C . GLY A 1 103 ? -20.892 -0.742 16.448 1.00 80.19 103 GLY A C 1
ATOM 719 O O . GLY A 1 103 ? -20.842 -1.480 17.427 1.00 80.19 103 GLY A O 1
ATOM 720 N N . THR A 1 104 ? -19.919 -0.707 15.536 1.00 87.69 104 THR A N 1
ATOM 721 C CA . THR A 1 104 ? -18.636 -1.395 15.684 1.00 87.69 104 THR A CA 1
ATOM 722 C C . THR A 1 104 ? -17.500 -0.402 15.560 1.00 87.69 104 THR A C 1
ATOM 724 O O . THR A 1 104 ? -17.627 0.638 14.916 1.00 87.69 104 THR A O 1
ATOM 727 N N . GLU A 1 105 ? -16.393 -0.730 16.199 1.00 87.50 105 GLU A N 1
ATOM 728 C CA . GLU A 1 105 ? -15.272 0.168 16.367 1.00 87.50 105 GLU A CA 1
ATOM 729 C C . GLU A 1 105 ? -13.986 -0.655 16.355 1.00 87.50 105 GLU A C 1
ATOM 731 O O . GLU A 1 105 ? -13.947 -1.785 16.850 1.00 87.50 105 GLU A O 1
ATOM 736 N N . SER A 1 106 ? -12.940 -0.107 15.756 1.00 90.12 106 SER A N 1
ATOM 737 C CA . SER A 1 106 ? -11.652 -0.772 15.597 1.00 90.12 106 SER A CA 1
ATOM 738 C C . SER A 1 106 ? -10.545 0.101 16.163 1.00 90.12 106 SER A C 1
ATOM 740 O O . SER A 1 106 ? -10.698 1.315 16.304 1.00 90.12 106 SER A O 1
ATOM 742 N N . ASP A 1 107 ? -9.420 -0.506 16.520 1.00 86.94 107 ASP A N 1
ATOM 743 C CA . ASP A 1 107 ? -8.270 0.246 17.005 1.00 86.94 107 ASP A CA 1
ATOM 744 C C . ASP A 1 107 ? -7.334 0.662 15.871 1.00 86.94 107 ASP A C 1
ATOM 746 O O . ASP A 1 107 ? -7.418 0.201 14.733 1.00 86.94 107 ASP A O 1
ATOM 750 N N . LYS A 1 108 ? -6.399 1.557 16.199 1.00 89.38 108 LYS A N 1
ATOM 751 C CA . LYS A 1 108 ? -5.370 1.989 15.257 1.00 89.38 108 LYS A CA 1
ATOM 752 C C . LYS A 1 108 ? -4.605 0.775 14.716 1.00 89.38 108 LYS A C 1
ATOM 754 O O . LYS A 1 108 ? -4.070 -0.015 15.491 1.00 89.38 108 LYS A O 1
ATOM 759 N N . GLY A 1 109 ? -4.491 0.690 13.394 1.00 88.94 109 GLY A N 1
ATOM 760 C CA . GLY A 1 109 ? -3.779 -0.393 12.713 1.00 88.94 109 GLY A CA 1
ATOM 761 C C . GLY A 1 109 ? -4.620 -1.632 12.421 1.00 88.94 109 GLY A C 1
ATOM 762 O O . GLY A 1 109 ? -4.052 -2.657 12.059 1.00 88.94 109 GLY A O 1
ATOM 763 N N . SER A 1 110 ? -5.947 -1.550 12.539 1.00 92.75 110 SER A N 1
ATOM 764 C CA . SER A 1 110 ? -6.829 -2.643 12.135 1.00 92.75 110 SER A CA 1
ATOM 765 C C . SER A 1 110 ? -6.660 -3.003 10.663 1.00 92.75 110 SER A C 1
ATOM 767 O O . SER A 1 110 ? -6.724 -2.155 9.766 1.00 92.75 110 SER A O 1
ATOM 769 N N . ALA A 1 111 ? -6.424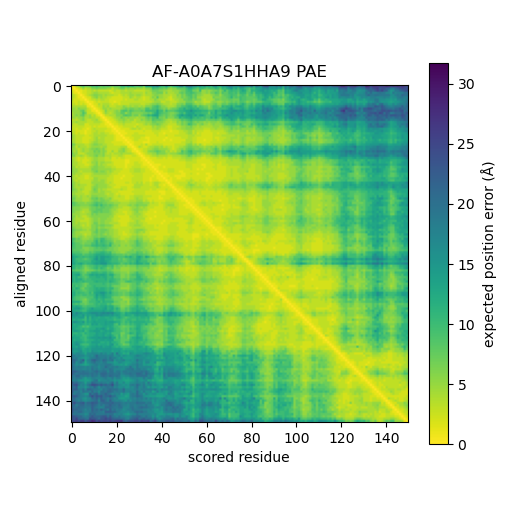 -4.287 10.437 1.00 91.56 111 ALA A N 1
ATOM 770 C CA . ALA A 1 111 ? -6.103 -4.866 9.148 1.00 91.56 111 ALA A CA 1
ATOM 771 C C . ALA A 1 111 ? -7.359 -5.365 8.436 1.00 91.56 111 ALA A C 1
ATOM 773 O O . ALA A 1 111 ? -7.415 -5.381 7.216 1.00 91.56 111 ALA A O 1
ATOM 774 N N . GLU A 1 112 ? -8.392 -5.769 9.166 1.00 90.44 112 GLU A N 1
ATOM 775 C CA . GLU A 1 112 ? -9.508 -6.510 8.590 1.00 90.44 112 GLU A CA 1
ATOM 776 C C . GLU A 1 112 ? -10.850 -6.053 9.165 1.00 90.44 112 GLU A C 1
ATOM 778 O O . GLU A 1 112 ? -10.934 -5.517 10.265 1.00 90.44 112 GLU A O 1
ATOM 783 N N . ALA A 1 113 ? -11.939 -6.315 8.436 1.00 87.25 113 ALA A N 1
ATOM 784 C CA . ALA A 1 113 ? -13.288 -5.975 8.898 1.00 87.25 113 ALA A CA 1
ATOM 785 C C . ALA A 1 113 ? -13.662 -6.698 10.206 1.00 87.25 113 ALA A C 1
ATOM 787 O O . ALA A 1 113 ? -14.474 -6.201 10.978 1.00 87.25 113 ALA A O 1
ATOM 788 N N . LYS A 1 114 ? -13.051 -7.860 10.469 1.00 87.75 114 LYS A N 1
ATOM 789 C CA . LYS A 1 114 ? -13.225 -8.619 11.717 1.00 87.75 114 LYS A CA 1
ATOM 790 C C . LYS A 1 114 ? -12.626 -7.915 12.940 1.00 87.75 114 LYS A C 1
ATOM 792 O O . LYS A 1 114 ? -12.992 -8.252 14.060 1.00 87.75 114 LYS A O 1
ATOM 797 N N . ASP A 1 115 ? -11.739 -6.943 12.724 1.00 87.69 115 ASP A N 1
ATOM 798 C CA . ASP A 1 115 ? -11.178 -6.114 13.791 1.00 87.69 115 ASP A CA 1
ATOM 799 C C . ASP A 1 115 ? -12.148 -4.999 14.218 1.00 87.69 115 ASP A C 1
ATOM 801 O O . ASP A 1 115 ? -11.887 -4.304 15.197 1.00 87.69 115 ASP A O 1
ATOM 805 N N . CYS A 1 116 ? -13.261 -4.812 13.498 1.00 89.69 116 CYS A N 1
ATOM 806 C CA . CYS A 1 116 ? -14.364 -3.963 13.930 1.00 89.69 116 CYS A CA 1
ATOM 807 C C . CYS A 1 116 ? -15.201 -4.728 14.959 1.00 89.69 116 CYS A C 1
ATOM 809 O O . CYS A 1 116 ? -16.034 -5.570 14.617 1.00 89.69 116 CYS A O 1
ATOM 811 N N . ILE A 1 117 ? -14.971 -4.435 16.234 1.00 87.88 117 ILE A N 1
ATOM 812 C CA . ILE A 1 117 ? -15.612 -5.119 17.358 1.00 87.88 117 ILE A CA 1
ATOM 813 C C . ILE A 1 117 ? -16.800 -4.268 17.829 1.00 87.88 117 ILE A C 1
ATOM 815 O O . ILE A 1 117 ? -16.701 -3.039 17.801 1.00 87.88 117 ILE A O 1
ATOM 819 N N . PRO A 1 118 ? -17.930 -4.860 18.259 1.00 86.06 118 PRO A N 1
ATOM 820 C CA . PRO A 1 118 ? -19.055 -4.096 18.787 1.00 86.06 118 PRO A CA 1
ATOM 821 C C . PRO A 1 118 ? -18.637 -3.116 19.886 1.00 86.06 118 PRO A C 1
ATOM 823 O O . PRO A 1 118 ? -17.865 -3.461 20.791 1.00 86.06 118 PRO A O 1
ATOM 826 N N . THR A 1 119 ? -19.156 -1.891 19.802 1.00 86.88 119 THR A N 1
ATOM 827 C CA . THR A 1 119 ? -19.005 -0.913 20.877 1.00 86.88 119 THR A CA 1
ATOM 828 C C . THR A 1 119 ? -19.733 -1.392 22.127 1.00 86.88 119 THR A C 1
ATOM 830 O O . THR A 1 119 ? -20.677 -2.180 22.071 1.00 86.88 119 THR A O 1
ATOM 833 N N . CYS A 1 120 ? -19.279 -0.919 23.285 1.00 87.19 120 CYS A N 1
ATOM 834 C CA . CYS A 1 120 ? -19.931 -1.239 24.545 1.00 87.19 120 CYS A CA 1
ATOM 835 C C . CYS A 1 120 ? -21.358 -0.677 24.568 1.00 87.19 120 CYS A C 1
ATOM 837 O O . CYS A 1 120 ? -21.563 0.509 24.310 1.00 87.19 120 CYS A O 1
ATOM 839 N N . GLU A 1 121 ? -22.338 -1.525 24.869 1.00 87.62 121 GLU A N 1
ATOM 840 C CA . GLU A 1 121 ? -23.740 -1.119 24.955 1.00 87.62 121 GLU A CA 1
ATOM 841 C C . GLU A 1 121 ? -23.967 -0.130 26.115 1.00 87.62 121 GLU A C 1
ATOM 843 O O . GLU A 1 121 ? -23.185 -0.118 27.080 1.00 87.62 121 GLU A O 1
ATOM 848 N N . PRO A 1 122 ? -25.038 0.687 26.067 1.00 88.50 122 PRO A N 1
ATOM 849 C CA . PRO A 1 122 ? -25.439 1.527 27.192 1.00 88.50 122 PRO A CA 1
ATOM 850 C C . PRO A 1 122 ? -25.511 0.731 28.504 1.00 88.50 122 PRO A C 1
ATOM 852 O O . PRO A 1 122 ? -25.994 -0.399 28.540 1.00 88.50 122 PRO A O 1
ATOM 855 N N . GLY A 1 123 ? -25.004 1.310 29.594 1.00 86.81 123 GLY A N 1
ATOM 856 C CA . GLY A 1 123 ? -24.819 0.602 30.869 1.00 86.81 123 GLY A CA 1
ATOM 857 C C . GLY A 1 123 ? -23.482 -0.143 30.999 1.00 86.81 123 GLY A C 1
ATOM 858 O O . GLY A 1 123 ? -23.173 -0.682 32.067 1.00 86.81 123 GLY A O 1
ATOM 859 N N . THR A 1 124 ? -22.645 -0.121 29.960 1.00 89.25 124 THR A N 1
ATOM 860 C CA . THR A 1 124 ? -21.252 -0.580 30.004 1.00 89.25 124 THR A CA 1
ATOM 861 C C . THR A 1 124 ? -20.301 0.480 29.446 1.00 89.25 124 THR A C 1
ATOM 863 O O . THR A 1 124 ? -20.722 1.418 28.773 1.00 89.25 124 THR A O 1
ATOM 866 N N . TYR A 1 125 ? -19.014 0.369 29.763 1.00 88.00 125 TYR A N 1
ATOM 867 C CA . TYR A 1 125 ? -17.968 1.259 29.261 1.00 88.00 125 TYR A CA 1
ATOM 868 C C . TYR A 1 125 ? -16.663 0.488 29.047 1.00 88.00 125 TYR A C 1
ATOM 870 O O . TYR A 1 125 ? -16.387 -0.490 29.747 1.00 88.00 125 TYR A O 1
ATOM 878 N N . GLY A 1 126 ? -15.835 0.922 28.099 1.00 84.62 126 GLY A N 1
ATOM 879 C CA . GLY A 1 126 ? -14.503 0.356 27.899 1.00 84.62 126 GLY A CA 1
ATOM 880 C C . GLY A 1 126 ? -14.078 0.268 26.440 1.00 84.62 126 GLY A C 1
ATOM 881 O O . GLY A 1 126 ? -14.642 0.915 25.562 1.00 84.62 126 GLY A O 1
ATOM 882 N N . ARG A 1 127 ? -13.036 -0.530 26.195 1.00 82.38 127 ARG A N 1
ATOM 883 C CA . ARG A 1 127 ? -12.546 -0.810 24.842 1.00 82.38 127 ARG A CA 1
ATOM 884 C C . ARG A 1 127 ? -13.503 -1.796 24.154 1.00 82.38 127 ARG A C 1
ATOM 886 O O . ARG A 1 127 ? -13.995 -2.693 24.844 1.00 82.38 127 ARG A O 1
ATOM 893 N N . PRO A 1 128 ? -13.729 -1.680 22.834 1.00 79.31 128 PRO A N 1
ATOM 894 C CA . PRO A 1 128 ? -14.482 -2.673 22.069 1.00 79.31 128 PRO A CA 1
ATOM 895 C C . PRO A 1 128 ? -14.006 -4.103 22.388 1.00 79.31 128 PRO A C 1
ATOM 897 O O . PRO A 1 128 ? -12.805 -4.374 22.419 1.00 79.31 128 PRO A O 1
ATOM 900 N N . GLY A 1 129 ? -14.936 -4.995 22.741 1.00 79.31 129 GLY A N 1
ATOM 901 C CA . GLY A 1 129 ? -14.643 -6.369 23.189 1.00 79.31 129 GLY A CA 1
ATOM 902 C C . GLY A 1 129 ? -14.194 -6.543 24.654 1.00 79.31 129 GLY A C 1
ATOM 903 O O . GLY A 1 129 ? -14.118 -7.669 25.133 1.00 79.31 129 GLY A O 1
ATOM 904 N N . SER A 1 130 ? -13.917 -5.466 25.396 1.00 86.38 130 SER A N 1
ATOM 905 C CA . SER A 1 130 ? -13.520 -5.477 26.821 1.00 86.38 130 SER A CA 1
ATOM 906 C C . SER A 1 130 ? -14.423 -4.580 27.675 1.00 86.38 130 SER A C 1
ATOM 908 O O . SER A 1 130 ? -13.951 -3.748 28.457 1.00 86.38 130 SER A O 1
ATOM 910 N N . CYS A 1 131 ? -15.735 -4.725 27.505 1.00 88.56 131 CYS A N 1
ATOM 911 C CA . CYS A 1 131 ? -16.722 -3.875 28.159 1.00 88.56 131 CYS A CA 1
ATOM 912 C C . CYS A 1 131 ? -16.875 -4.216 29.644 1.00 88.56 131 CYS A C 1
ATOM 914 O O . CYS A 1 131 ? -17.068 -5.372 30.024 1.00 88.56 131 CYS A O 1
ATOM 916 N N . LYS A 1 132 ? -16.810 -3.192 30.495 1.00 91.31 132 LYS A N 1
ATOM 917 C CA . LYS A 1 132 ? -17.042 -3.294 31.938 1.00 91.31 132 LYS A CA 1
ATOM 918 C C . LYS A 1 132 ? -18.415 -2.733 32.279 1.00 91.31 132 LYS A C 1
ATOM 920 O O . LYS A 1 132 ? -18.865 -1.768 31.667 1.00 91.31 132 LYS A O 1
ATOM 925 N N . ARG A 1 133 ? -19.079 -3.328 33.272 1.00 90.81 133 ARG A N 1
ATOM 926 C CA . ARG A 1 133 ? -20.358 -2.811 33.783 1.00 90.81 133 ARG A CA 1
ATOM 927 C C . ARG A 1 133 ? -20.167 -1.444 34.423 1.00 90.81 133 ARG A C 1
ATOM 929 O O . ARG A 1 133 ? -19.146 -1.213 35.072 1.00 90.81 133 ARG A O 1
ATOM 936 N N . CYS A 1 134 ? -21.160 -0.575 34.257 1.00 92.19 134 CYS A N 1
ATOM 937 C CA . CYS A 1 134 ? -21.153 0.728 34.901 1.00 92.19 134 CYS A CA 1
ATOM 938 C C . CYS A 1 134 ? -21.101 0.578 36.437 1.00 92.19 134 CYS A C 1
ATOM 940 O O . CYS A 1 134 ? -21.820 -0.268 36.980 1.00 92.19 134 CYS A O 1
ATOM 942 N N . PRO A 1 135 ? -20.258 1.353 37.143 1.00 92.06 135 PRO A N 1
ATOM 943 C CA . PRO A 1 135 ? -20.238 1.371 38.602 1.00 92.06 135 PRO A CA 1
ATOM 944 C C . PRO A 1 135 ? -21.558 1.893 39.188 1.00 92.06 135 PRO A C 1
ATOM 946 O O . PRO A 1 135 ? -22.303 2.609 38.521 1.00 92.06 135 PRO A O 1
ATOM 949 N N . VAL A 1 136 ? -21.822 1.577 40.460 1.00 89.31 136 VAL A N 1
ATOM 950 C CA . VAL A 1 136 ? -2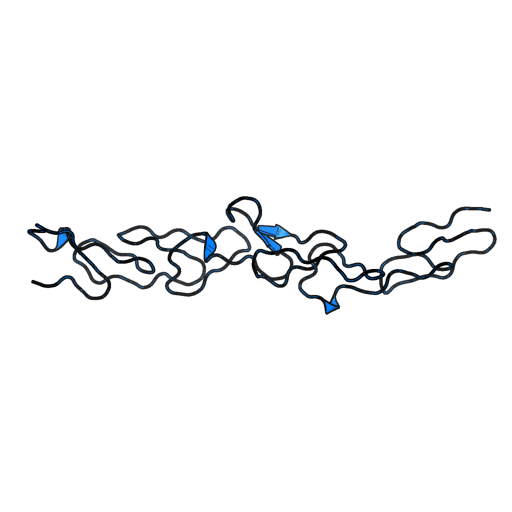2.949 2.158 41.215 1.00 89.31 136 VAL A CA 1
ATOM 951 C C . VAL A 1 136 ? -22.799 3.690 41.268 1.00 89.31 136 VAL A C 1
ATOM 953 O O . VAL A 1 136 ? -21.676 4.199 41.280 1.00 89.31 136 VAL A O 1
ATOM 956 N N . ASP A 1 137 ? -23.919 4.417 41.252 1.00 88.94 137 ASP A N 1
ATOM 957 C CA . ASP A 1 137 ? -23.999 5.892 41.222 1.00 88.94 137 ASP A CA 1
ATOM 958 C C . ASP A 1 137 ? -23.362 6.565 39.991 1.00 88.94 137 ASP A C 1
ATOM 960 O O . ASP A 1 137 ? -23.000 7.743 40.029 1.00 88.94 137 ASP A O 1
ATOM 964 N N . HIS A 1 138 ? -23.216 5.825 38.887 1.00 92.50 138 HIS A N 1
ATOM 965 C CA . HIS A 1 138 ? -22.732 6.362 37.619 1.00 92.50 138 HIS A CA 1
ATOM 966 C C . HIS A 1 138 ? -23.661 6.016 36.447 1.00 92.50 138 HIS A C 1
ATOM 968 O O . HIS A 1 138 ? -24.271 4.949 36.388 1.00 92.50 138 HIS A O 1
ATOM 974 N N . TYR A 1 139 ? -23.715 6.919 35.474 1.00 90.38 139 TYR A N 1
ATOM 975 C CA . TYR A 1 139 ? -24.345 6.780 34.173 1.00 90.38 139 TYR A CA 1
ATOM 976 C C . TYR A 1 139 ? -23.287 6.500 33.095 1.00 90.38 139 TYR A C 1
ATOM 978 O O . TYR A 1 139 ? -22.332 7.259 32.923 1.00 90.38 139 TYR A O 1
ATOM 986 N N . CYS A 1 140 ? -23.472 5.417 32.336 1.00 90.75 140 CYS A N 1
ATOM 987 C CA . CYS A 1 140 ? -22.619 5.053 31.206 1.00 90.75 140 CYS A CA 1
ATOM 988 C C . CYS A 1 140 ? -23.448 5.051 29.922 1.00 90.75 140 CYS A C 1
ATOM 990 O O . CYS A 1 140 ? -24.307 4.187 29.739 1.00 90.75 140 CYS A O 1
ATOM 992 N N . ALA A 1 141 ? -23.153 5.981 29.014 1.00 85.94 141 ALA A N 1
ATOM 993 C CA . ALA A 1 141 ? -23.824 6.068 27.717 1.00 85.94 141 ALA A CA 1
ATOM 994 C C . ALA A 1 141 ? -23.446 4.926 26.745 1.00 85.94 141 ALA A C 1
ATOM 996 O O . ALA A 1 141 ? -24.142 4.729 25.753 1.00 85.94 141 ALA A O 1
ATOM 997 N N . GLY A 1 142 ? -22.374 4.173 27.026 1.00 84.44 142 GLY A N 1
ATOM 998 C CA . GLY A 1 142 ? -21.813 3.154 26.133 1.00 84.44 142 GLY A CA 1
ATOM 999 C C . GLY A 1 142 ? -20.470 3.569 25.516 1.00 84.44 142 GLY A C 1
ATOM 1000 O O . GLY A 1 142 ? -19.994 4.693 25.687 1.00 84.44 142 GLY A O 1
ATOM 1001 N N . GLY A 1 143 ? -19.843 2.648 24.787 1.00 83.94 143 GLY A N 1
ATOM 1002 C CA . GLY A 1 143 ? -18.568 2.847 24.092 1.00 83.94 143 GLY A CA 1
ATOM 1003 C C . GLY A 1 143 ? -17.373 3.109 25.020 1.00 83.94 143 GLY A C 1
ATOM 1004 O O . GLY A 1 143 ? -17.297 2.589 26.136 1.00 83.94 143 GLY A O 1
ATOM 1005 N N . ARG A 1 144 ? -16.429 3.939 24.552 1.00 80.38 144 ARG A N 1
ATOM 1006 C CA . ARG A 1 144 ? -15.244 4.374 25.323 1.00 80.38 144 ARG A CA 1
ATOM 1007 C C . ARG A 1 144 ? -15.530 5.529 26.292 1.00 80.38 144 ARG A C 1
ATOM 1009 O O . ARG A 1 144 ? -14.592 6.087 26.861 1.00 80.38 144 ARG A O 1
ATOM 1016 N N . ILE A 1 145 ? -16.795 5.913 26.467 1.00 82.75 145 ILE A N 1
ATOM 1017 C CA . ILE A 1 145 ? -17.180 7.046 27.311 1.00 82.75 145 ILE A CA 1
ATOM 1018 C C . ILE A 1 145 ? -17.008 6.636 28.781 1.00 82.75 145 ILE A C 1
ATOM 1020 O O . ILE A 1 145 ? -17.611 5.646 29.205 1.00 82.75 145 ILE A O 1
ATOM 1024 N N . PRO A 1 146 ? -16.183 7.347 29.572 1.00 83.88 146 PRO A N 1
ATOM 1025 C CA . PRO A 1 146 ? -16.028 7.041 30.986 1.00 83.88 146 PRO A CA 1
ATOM 1026 C C . PRO A 1 146 ? -17.347 7.247 31.755 1.00 83.88 146 PRO A C 1
ATOM 1028 O O . PRO A 1 146 ? -18.175 8.069 31.356 1.00 83.88 146 PRO A O 1
ATOM 1031 N N . PRO A 1 147 ? -17.551 6.513 32.863 1.00 88.44 147 PRO A N 1
ATOM 1032 C CA . PRO A 1 147 ? -18.751 6.634 33.683 1.00 88.44 147 PRO A CA 1
ATOM 1033 C C . PRO A 1 147 ? -18.912 8.066 34.214 1.00 88.44 147 PRO A C 1
ATOM 1035 O O . PRO A 1 147 ? -18.001 8.612 34.836 1.00 88.44 147 PRO A O 1
ATOM 1038 N N . HIS A 1 148 ? -20.085 8.659 33.996 1.00 90.00 148 HIS A N 1
ATOM 1039 C CA . HIS A 1 148 ? -20.458 9.959 34.547 1.00 90.00 148 HIS A CA 1
ATOM 1040 C C . HIS A 1 148 ? -21.132 9.772 35.897 1.00 90.00 148 HIS A C 1
ATOM 1042 O O . HIS A 1 148 ? -22.106 9.039 35.990 1.00 90.00 148 HIS A O 1
ATOM 1048 N N . LYS A 1 149 ? -20.644 10.434 36.945 1.00 88.94 149 LYS A N 1
ATOM 1049 C CA . LYS A 1 149 ? -21.299 10.388 38.254 1.00 88.94 149 LYS A CA 1
ATOM 1050 C C . LYS A 1 149 ? -22.685 11.042 38.172 1.00 88.94 149 LYS A C 1
ATOM 1052 O O . LYS A 1 149 ? -22.798 12.123 37.592 1.00 88.94 149 LYS A O 1
ATOM 1057 N N . CYS A 1 150 ? -23.692 10.363 38.715 1.00 80.81 150 CYS A N 1
ATOM 1058 C CA . CYS A 1 150 ? -25.057 10.876 38.827 1.00 80.81 150 CYS A CA 1
ATOM 1059 C C . CYS A 1 150 ? -25.164 12.004 39.864 1.00 80.81 150 CYS A C 1
ATOM 1061 O O . CYS A 1 150 ? -24.366 12.010 40.834 1.00 80.81 150 CYS A O 1
#

Solvent-accessible surface area (backbone atoms only — not comparable to full-atom values): 7294 Å² total; per-residue (Å²): 133,83,59,48,67,60,32,45,64,59,94,86,62,87,53,58,68,48,16,29,19,37,62,12,12,26,30,60,54,52,45,72,33,40,67,18,52,64,34,20,23,3,68,18,26,69,41,76,44,72,37,35,69,66,27,40,17,53,65,43,18,35,40,63,81,51,33,29,11,39,63,9,13,16,40,41,86,88,41,70,36,46,40,67,19,48,63,39,19,24,2,71,30,72,33,42,78,40,73,38,59,93,70,30,32,20,50,71,41,19,32,40,78,82,48,36,28,51,44,23,54,67,51,15,24,33,54,55,85,57,59,38,73,48,57,88,72,38,48,22,84,17,25,75,42,73,70,39,74,110

Mean predicted alig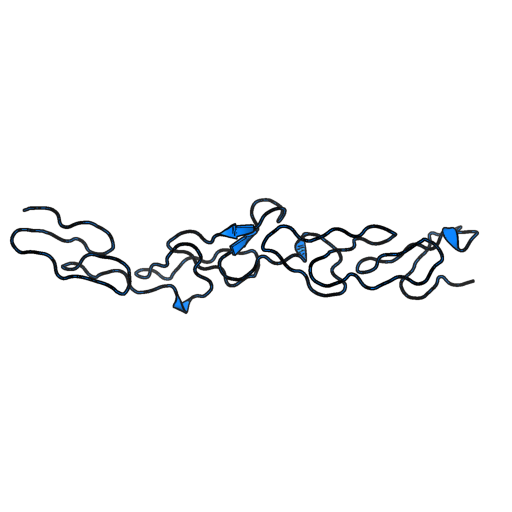ned error: 7.84 Å

Organism: Hemiselmis andersenii (NCBI:txid464988)

Foldseek 3Di:
DAAAPQWDADPPDDDQQRTKGAFQWADHRSDHTHGQDWQWGDLIGHDIGGAAPQWIAHISHRDNLRTWHAFQWAQDDPSNYTDGAQKQWTALRRNDIDGAPPQFIAHTSHRDNVRGAGWFQWQWADARVDTDGADPQWGGRTGNDHTHGD